Protein AF-A0A183DKI6-F1 (afdb_monomer_lite)

Radius of gyration: 15.4 Å; chains: 1; bounding box: 32×23×42 Å

Secondary structure (DSSP, 8-state):
---------TTEEE-TTS-EEESS--GGG-EEEEEEEEEEEEETTEEEEEEEEEEEEE---

InterPro domains:
  IPR013098 Immunoglobulin I-set [PF07679] (8-41)
  IPR013783 Immunoglobulin-like fold [G3DSA:2.60.40.10] (3-61)
  IPR036179 Immunoglobulin-like domain superfamily [SSF48726] (7-43)

Foldseek 3Di:
DDDPPVVVDVQWDQDPVGDTGGPPDDPVNFDKDKDKDWDWDDDPNDIDIDIDIDIDTDDDD

Sequence (61 aa):
MPLFVAAKDSRVNITRDGRIRIEQVNDDDRGIYECTATNEYVVNGHTEAHQVMLTRTLRVK

Organism: NCBI:txid637853

Structure (mmCIF, N/CA/C/O backbone):
data_AF-A0A183DKI6-F1
#
_entry.id   AF-A0A183DKI6-F1
#
loop_
_atom_site.group_PDB
_atom_site.id
_atom_site.type_symbol
_atom_site.label_atom_id
_atom_site.label_alt_id
_atom_site.label_comp_id
_atom_site.label_asym_id
_atom_site.label_entity_id
_atom_site.label_seq_id
_atom_site.pdbx_PDB_ins_code
_atom_site.Cartn_x
_atom_site.Cartn_y
_atom_site.Cartn_z
_atom_site.occupancy
_atom_site.B_iso_or_equiv
_atom_site.auth_seq_id
_atom_site.auth_comp_id
_atom_site.auth_asym_id
_atom_site.auth_atom_id
_atom_site.pdbx_PDB_model_num
ATOM 1 N N . MET A 1 1 ? -14.491 2.666 -11.503 1.00 38.91 1 MET A N 1
ATOM 2 C CA . MET A 1 1 ? -14.066 3.572 -10.415 1.00 38.91 1 MET A CA 1
ATOM 3 C C . MET A 1 1 ? -13.869 2.733 -9.161 1.00 38.91 1 MET A C 1
ATOM 5 O O . MET A 1 1 ? -14.883 2.334 -8.600 1.00 38.91 1 MET A O 1
ATOM 9 N N . PRO A 1 2 ? -12.641 2.371 -8.749 1.00 41.22 2 PRO A N 1
ATOM 10 C CA . PRO A 1 2 ? -12.461 1.714 -7.468 1.00 41.22 2 PRO A CA 1
ATOM 11 C C . PRO A 1 2 ? -12.332 2.782 -6.382 1.00 41.22 2 PRO A C 1
ATOM 13 O O . PRO A 1 2 ? -11.579 3.751 -6.484 1.00 41.22 2 PRO A O 1
ATOM 16 N N . LEU A 1 3 ? -13.176 2.610 -5.380 1.00 34.19 3 LEU A N 1
ATOM 17 C CA . LEU A 1 3 ? -13.361 3.469 -4.232 1.00 34.19 3 LEU A CA 1
ATOM 18 C C . LEU A 1 3 ? -12.126 3.313 -3.326 1.00 34.19 3 LEU A C 1
ATOM 20 O O . LEU A 1 3 ? -12.029 2.356 -2.564 1.00 34.19 3 LEU A O 1
ATOM 24 N N . PHE A 1 4 ? -11.167 4.238 -3.432 1.00 44.75 4 PHE A N 1
ATOM 25 C CA . PHE A 1 4 ? -10.144 4.482 -2.411 1.00 44.75 4 PHE A CA 1
ATOM 26 C C . PHE A 1 4 ? -10.856 4.890 -1.109 1.00 44.75 4 PHE A C 1
ATOM 28 O O . PHE A 1 4 ? -10.955 6.069 -0.779 1.00 44.75 4 PHE A O 1
ATOM 35 N N . VAL A 1 5 ? -11.379 3.929 -0.349 1.00 45.75 5 VAL A N 1
ATOM 36 C CA . VAL A 1 5 ? -11.810 4.162 1.036 1.00 45.75 5 VAL A CA 1
ATOM 37 C C . VAL A 1 5 ? -10.615 3.906 1.948 1.00 45.75 5 VAL A C 1
ATOM 39 O O . VAL A 1 5 ? -10.641 3.083 2.849 1.00 45.75 5 VAL A O 1
ATOM 42 N N . ALA A 1 6 ? -9.560 4.691 1.747 1.00 45.94 6 ALA A N 1
ATOM 43 C CA . ALA A 1 6 ? -8.964 5.358 2.891 1.00 45.94 6 ALA A CA 1
ATOM 44 C C . ALA A 1 6 ? -9.782 6.640 3.095 1.00 45.94 6 ALA A C 1
ATOM 46 O O . ALA A 1 6 ? -9.285 7.750 2.911 1.00 45.94 6 ALA A O 1
ATOM 47 N N . ALA A 1 7 ? -11.076 6.503 3.399 1.00 48.34 7 ALA A N 1
ATOM 48 C CA . ALA A 1 7 ? -11.882 7.623 3.855 1.00 48.34 7 ALA A CA 1
ATOM 49 C C . ALA A 1 7 ? -11.388 7.990 5.256 1.00 48.34 7 ALA A C 1
ATOM 51 O O . ALA A 1 7 ? -12.004 7.615 6.237 1.00 48.34 7 ALA A O 1
ATOM 52 N N . LYS A 1 8 ? -10.224 8.647 5.332 1.00 62.12 8 LYS A N 1
ATOM 53 C CA . LYS A 1 8 ? -9.675 9.348 6.497 1.00 62.12 8 LYS A CA 1
ATOM 54 C C . LYS A 1 8 ? -9.954 8.664 7.851 1.00 62.12 8 LYS A C 1
ATOM 56 O O . LYS A 1 8 ? -10.337 9.335 8.805 1.00 62.12 8 LYS A O 1
ATOM 61 N N . ASP A 1 9 ? -9.778 7.346 7.930 1.00 80.56 9 ASP A N 1
ATOM 62 C CA . ASP A 1 9 ? -9.902 6.615 9.187 1.00 80.56 9 ASP A CA 1
ATOM 63 C C . ASP A 1 9 ? -8.674 6.950 10.036 1.00 80.56 9 ASP A C 1
ATOM 65 O O . ASP A 1 9 ? -7.543 6.630 9.667 1.00 80.56 9 ASP A O 1
ATOM 69 N N . SER A 1 10 ? -8.893 7.636 11.157 1.00 88.00 10 SER A N 1
ATOM 70 C CA . SER A 1 10 ? -7.827 8.088 12.056 1.00 88.00 10 SER A CA 1
ATOM 71 C C . SER A 1 10 ? -7.032 6.937 12.676 1.00 88.00 10 SER A C 1
ATOM 73 O O . SER A 1 10 ? -5.908 7.152 13.131 1.00 88.00 10 SER A O 1
ATOM 75 N N . ARG A 1 11 ? -7.581 5.718 12.671 1.00 91.62 11 ARG A N 1
ATOM 76 C CA . ARG A 1 11 ? -6.911 4.503 13.146 1.00 91.62 11 ARG A CA 1
ATOM 77 C C . ARG A 1 11 ? -5.942 3.935 12.111 1.00 91.62 11 ARG A C 1
ATOM 79 O O . ARG A 1 11 ? -5.048 3.171 12.480 1.00 91.62 11 ARG A O 1
ATOM 86 N N . VAL A 1 12 ? -6.104 4.285 10.831 1.00 89.31 12 VAL A N 1
ATOM 87 C CA . VAL A 1 12 ? -5.298 3.765 9.720 1.00 89.31 12 VAL A CA 1
ATOM 88 C C . V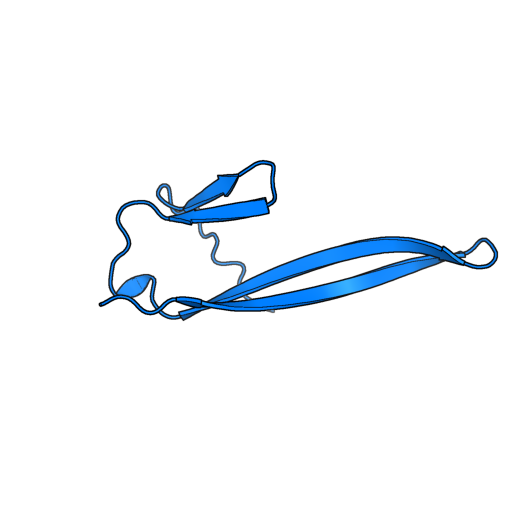AL A 1 12 ? -4.078 4.650 9.499 1.00 89.31 12 VAL A C 1
ATOM 90 O O . VAL A 1 12 ? -4.173 5.825 9.159 1.00 89.31 12 VAL A O 1
ATOM 93 N N . ASN A 1 13 ? -2.900 4.054 9.644 1.00 87.88 13 ASN A N 1
ATOM 94 C CA . ASN A 1 13 ? -1.618 4.700 9.419 1.00 87.88 13 ASN A CA 1
ATOM 95 C C . ASN A 1 13 ? -0.796 3.895 8.414 1.00 87.88 13 ASN A C 1
ATOM 97 O O . ASN A 1 13 ? -0.598 2.692 8.594 1.00 87.88 13 ASN A O 1
ATOM 101 N N . ILE A 1 14 ? -0.272 4.568 7.391 1.00 86.00 14 ILE A N 1
ATOM 102 C CA . ILE A 1 14 ? 0.704 3.988 6.465 1.00 86.00 14 ILE A CA 1
ATOM 103 C C . ILE A 1 14 ? 2.093 4.413 6.932 1.00 86.00 14 ILE A C 1
ATOM 105 O O . ILE A 1 14 ? 2.400 5.602 7.029 1.00 86.00 14 ILE A O 1
ATOM 109 N N . THR A 1 15 ? 2.926 3.441 7.277 1.00 86.19 15 THR A N 1
ATOM 110 C CA . THR A 1 15 ? 4.300 3.687 7.718 1.00 86.19 15 THR A CA 1
ATOM 111 C C . THR A 1 15 ? 5.207 4.003 6.524 1.00 86.19 15 THR A C 1
ATOM 113 O O . THR A 1 15 ? 4.882 3.705 5.376 1.00 86.19 15 THR A O 1
ATOM 116 N N . ARG A 1 16 ? 6.385 4.595 6.776 1.00 85.75 16 ARG A N 1
ATOM 117 C CA . ARG A 1 16 ? 7.344 4.960 5.708 1.00 85.75 16 ARG A CA 1
ATOM 118 C C . ARG A 1 16 ? 7.845 3.767 4.888 1.00 85.75 16 ARG A C 1
ATOM 120 O O . ARG A 1 16 ? 8.225 3.944 3.741 1.00 85.75 16 ARG A O 1
ATOM 127 N N . ASP A 1 17 ? 7.847 2.576 5.475 1.00 84.69 17 ASP A N 1
ATOM 128 C CA . ASP A 1 17 ? 8.187 1.308 4.823 1.00 84.69 17 ASP A CA 1
ATOM 129 C C . ASP A 1 17 ? 6.983 0.645 4.121 1.00 84.69 17 ASP A C 1
ATOM 131 O O . ASP A 1 17 ? 7.070 -0.511 3.718 1.00 84.69 17 ASP A O 1
ATOM 135 N N . GLY A 1 18 ? 5.854 1.349 3.973 1.00 79.50 18 GLY A N 1
ATOM 136 C CA . GLY A 1 18 ? 4.705 0.904 3.179 1.00 79.50 18 GLY A CA 1
ATOM 137 C C . GLY A 1 18 ? 3.776 -0.096 3.873 1.00 79.50 18 GLY A C 1
ATOM 138 O O . GLY A 1 18 ? 2.917 -0.685 3.218 1.00 79.50 18 GLY A O 1
ATOM 139 N N . ARG A 1 19 ? 3.906 -0.306 5.191 1.00 84.88 19 ARG A N 1
ATOM 140 C CA . ARG A 1 19 ? 2.975 -1.158 5.946 1.00 84.88 19 ARG A CA 1
ATOM 141 C C . ARG A 1 19 ? 1.725 -0.378 6.341 1.00 84.88 19 ARG A C 1
ATOM 143 O O . ARG A 1 19 ? 1.798 0.771 6.768 1.00 84.88 19 ARG A O 1
ATOM 150 N N . ILE A 1 20 ? 0.578 -1.046 6.261 1.00 86.94 20 ILE A N 1
ATOM 151 C CA . ILE A 1 20 ? -0.697 -0.540 6.772 1.00 86.94 20 ILE A CA 1
ATOM 152 C C . ILE A 1 20 ? -0.839 -1.001 8.223 1.00 86.94 20 ILE A C 1
ATOM 154 O O . ILE A 1 20 ? -0.796 -2.200 8.507 1.00 86.94 20 ILE A O 1
ATOM 158 N N . ARG A 1 21 ? -1.005 -0.053 9.145 1.00 88.50 21 ARG A N 1
ATOM 159 C CA . ARG A 1 21 ? -1.281 -0.302 10.560 1.00 88.50 21 ARG A CA 1
ATOM 160 C C . ARG A 1 21 ? -2.650 0.267 10.903 1.00 88.50 21 ARG A C 1
ATOM 162 O O . ARG A 1 21 ? -2.871 1.458 10.725 1.00 88.50 21 ARG A O 1
ATOM 169 N N . ILE A 1 22 ? -3.532 -0.581 11.416 1.00 90.81 22 ILE A N 1
ATOM 170 C CA . ILE A 1 22 ? -4.876 -0.203 11.858 1.00 90.81 22 ILE A CA 1
ATOM 171 C C . ILE A 1 22 ? -4.914 -0.363 13.371 1.00 90.81 22 ILE A C 1
ATOM 173 O O . ILE A 1 22 ? -4.636 -1.443 13.895 1.00 90.81 22 ILE A O 1
ATOM 177 N N . GLU A 1 23 ? -5.180 0.723 14.082 1.00 92.88 23 GLU A N 1
ATOM 178 C CA . GLU A 1 23 ? -5.367 0.694 15.530 1.00 92.88 23 GLU A CA 1
ATOM 179 C C . GLU A 1 23 ? -6.771 0.199 15.883 1.00 92.88 23 GLU A C 1
ATOM 181 O O . GLU A 1 23 ? -7.734 0.523 15.197 1.00 92.88 23 GLU A O 1
ATOM 186 N N . GLN A 1 24 ? -6.897 -0.566 16.974 1.00 92.50 24 GLN A N 1
ATOM 187 C CA . GLN A 1 24 ? -8.197 -1.031 17.483 1.00 92.50 24 GLN A CA 1
ATOM 188 C C . GLN A 1 24 ? -9.045 -1.710 16.390 1.00 92.50 24 GLN A C 1
ATOM 190 O O . GLN A 1 24 ? -10.163 -1.285 16.096 1.00 92.50 24 GLN A O 1
ATOM 195 N N . VAL A 1 25 ? -8.464 -2.734 15.754 1.00 90.94 25 VAL A N 1
ATOM 196 C CA . VAL A 1 25 ? -9.126 -3.526 14.708 1.00 90.94 25 VAL A CA 1
ATOM 197 C C . VAL A 1 25 ? -10.435 -4.105 15.240 1.00 90.94 25 VAL A C 1
ATOM 199 O O . VAL A 1 25 ? -10.457 -4.684 16.327 1.00 90.94 25 VAL A O 1
ATOM 202 N N . ASN A 1 26 ? -11.503 -3.972 14.463 1.00 91.12 26 ASN A N 1
ATOM 203 C CA . ASN A 1 26 ? -12.823 -4.508 14.769 1.00 91.12 26 ASN A CA 1
ATOM 204 C C . ASN A 1 26 ? -13.414 -5.258 13.562 1.00 91.12 26 ASN A C 1
ATOM 206 O O . ASN A 1 26 ? -12.794 -5.370 12.507 1.00 91.12 26 ASN A O 1
ATOM 210 N N . ASP A 1 27 ? -14.616 -5.802 13.730 1.00 91.94 27 ASP A N 1
ATOM 211 C CA . ASP A 1 27 ? -15.267 -6.667 12.743 1.00 91.94 27 ASP A CA 1
ATOM 212 C C . ASP A 1 27 ? -15.581 -5.978 11.398 1.00 91.94 27 ASP A C 1
ATOM 214 O O . ASP A 1 27 ? -15.684 -6.669 10.377 1.00 91.94 27 ASP A O 1
ATOM 218 N N . ASP A 1 28 ? -15.678 -4.647 11.372 1.00 89.06 28 ASP A N 1
ATOM 219 C CA . ASP A 1 28 ? -15.901 -3.855 10.155 1.00 89.06 28 ASP A CA 1
ATOM 220 C C . ASP A 1 28 ? -14.616 -3.687 9.329 1.00 89.06 28 ASP A C 1
ATOM 222 O O . ASP A 1 28 ? -14.677 -3.412 8.133 1.00 89.06 28 ASP A O 1
ATOM 226 N N . ASP A 1 29 ? -13.445 -3.923 9.932 1.00 88.69 29 ASP A N 1
ATOM 227 C CA . ASP A 1 29 ? -12.155 -3.906 9.235 1.00 88.69 29 ASP A CA 1
ATOM 228 C C . ASP A 1 29 ? -11.900 -5.217 8.454 1.00 88.69 29 ASP A C 1
ATOM 230 O O . ASP A 1 29 ? -10.909 -5.357 7.737 1.00 88.69 29 ASP A O 1
ATOM 234 N N . ARG A 1 30 ? -12.764 -6.234 8.572 1.00 89.25 30 ARG A N 1
ATOM 235 C CA . ARG A 1 30 ? -12.605 -7.487 7.813 1.00 89.25 30 ARG A CA 1
ATOM 236 C C . ARG A 1 30 ? -12.720 -7.228 6.315 1.00 89.25 30 ARG A C 1
ATOM 238 O O . ARG A 1 30 ? -13.647 -6.576 5.848 1.00 89.25 30 ARG A O 1
ATOM 245 N N . GLY A 1 31 ? -11.837 -7.843 5.533 1.00 90.00 31 GLY A N 1
ATOM 246 C CA . GLY A 1 31 ? -11.902 -7.712 4.082 1.00 90.00 31 GLY A CA 1
ATOM 247 C C . GLY A 1 31 ? -10.580 -7.954 3.380 1.00 90.00 31 GLY A C 1
ATOM 248 O O . GLY A 1 31 ? -9.631 -8.499 3.948 1.00 90.00 31 GLY A O 1
ATOM 249 N N . ILE A 1 32 ? -10.541 -7.572 2.106 1.00 89.00 32 ILE A N 1
ATOM 250 C CA . ILE A 1 32 ? -9.344 -7.629 1.271 1.00 89.00 32 ILE A CA 1
ATOM 251 C C . ILE A 1 32 ? -8.680 -6.256 1.298 1.00 89.00 32 ILE A C 1
ATOM 253 O O . ILE A 1 32 ? -9.302 -5.246 0.992 1.00 89.00 32 ILE A O 1
ATOM 257 N N . TYR A 1 33 ? -7.398 -6.255 1.631 1.00 88.25 33 TYR A N 1
ATOM 258 C CA . TYR A 1 33 ? -6.513 -5.108 1.553 1.00 88.25 33 TYR A CA 1
ATOM 259 C C . TYR A 1 33 ? -5.651 -5.263 0.31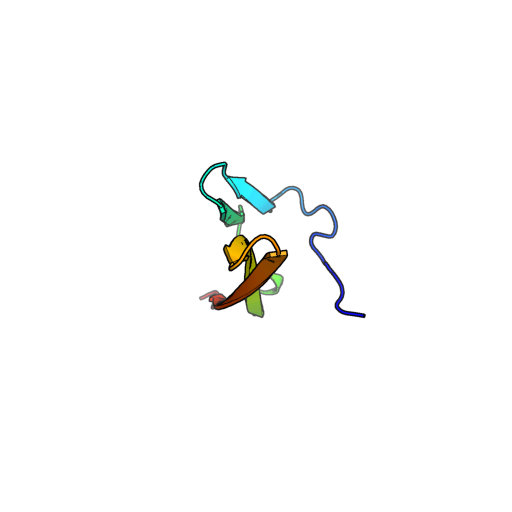2 1.00 88.25 33 TYR A C 1
ATOM 261 O O . TYR A 1 33 ? -4.989 -6.289 0.146 1.00 88.25 33 TYR A O 1
ATOM 269 N N . GLU A 1 34 ? -5.657 -4.254 -0.546 1.00 87.88 34 GLU A N 1
ATOM 270 C CA . GLU A 1 34 ? -4.876 -4.224 -1.776 1.00 87.88 34 GLU A CA 1
ATOM 271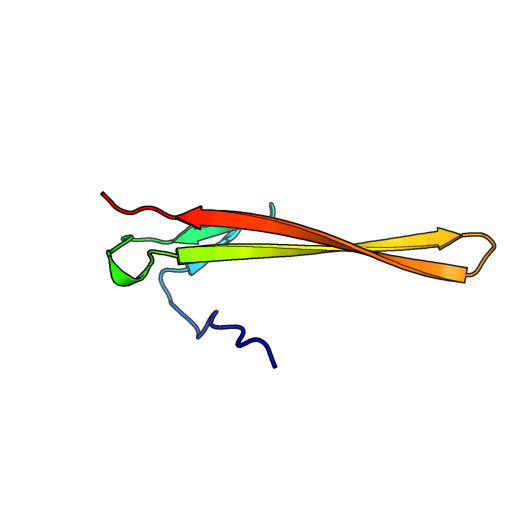 C C . GLU A 1 34 ? -3.771 -3.174 -1.664 1.00 87.88 34 GLU A C 1
ATOM 273 O O . GLU A 1 34 ? -3.997 -2.054 -1.207 1.00 87.88 34 GL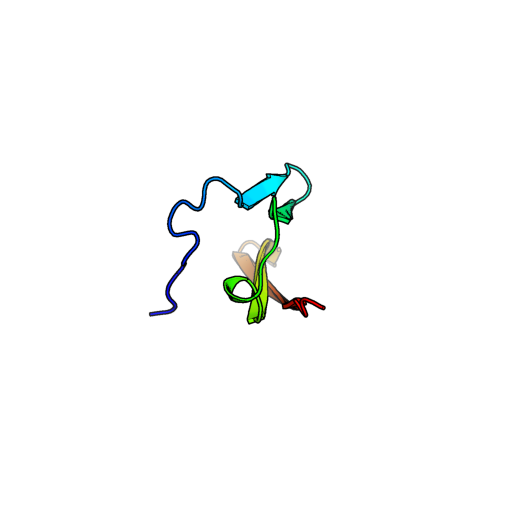U A O 1
ATOM 278 N N . CYS A 1 35 ? -2.564 -3.554 -2.064 1.00 85.12 35 CYS A N 1
ATOM 279 C CA . CYS A 1 35 ? -1.427 -2.662 -2.203 1.00 85.12 35 CYS A CA 1
ATOM 280 C C . CYS A 1 35 ? -0.950 -2.719 -3.649 1.00 85.12 35 CYS A C 1
ATOM 282 O O . CYS A 1 35 ? -0.604 -3.794 -4.141 1.00 85.12 35 CYS A O 1
ATOM 284 N N . THR A 1 36 ? -0.898 -1.564 -4.303 1.00 87.81 36 THR A N 1
ATOM 285 C CA . THR A 1 36 ? -0.402 -1.437 -5.673 1.00 87.81 36 THR A CA 1
ATOM 286 C C . THR A 1 36 ? 0.890 -0.642 -5.654 1.00 87.81 36 THR A C 1
ATOM 288 O O . THR A 1 36 ? 0.902 0.529 -5.277 1.00 87.81 36 THR A O 1
ATOM 291 N N . ALA A 1 37 ? 1.981 -1.285 -6.058 1.00 87.50 37 ALA A N 1
ATOM 292 C CA . ALA A 1 37 ? 3.266 -0.642 -6.276 1.00 87.50 37 ALA A CA 1
ATOM 293 C C . ALA A 1 37 ? 3.456 -0.396 -7.774 1.00 87.50 37 ALA A C 1
ATOM 295 O O . ALA A 1 37 ? 3.310 -1.317 -8.575 1.00 87.50 37 ALA A O 1
ATOM 296 N N . THR A 1 38 ? 3.813 0.832 -8.140 1.00 90.62 38 THR A N 1
ATOM 297 C CA . THR A 1 38 ? 4.230 1.174 -9.502 1.00 90.62 38 THR A CA 1
ATOM 298 C C . THR A 1 38 ? 5.745 1.255 -9.525 1.00 90.62 38 THR A C 1
ATOM 300 O O . THR A 1 38 ? 6.335 1.996 -8.739 1.00 90.62 38 THR A O 1
ATOM 303 N N . ASN A 1 39 ? 6.371 0.490 -10.410 1.00 88.38 39 ASN A N 1
ATOM 304 C CA . ASN A 1 39 ? 7.793 0.588 -10.683 1.00 88.38 39 ASN A CA 1
ATOM 305 C C . ASN A 1 39 ? 7.995 1.209 -12.066 1.00 88.38 39 ASN A C 1
ATOM 307 O O . ASN A 1 39 ? 7.509 0.661 -13.056 1.00 88.38 39 ASN A O 1
ATOM 311 N N . GLU A 1 40 ? 8.709 2.328 -12.121 1.00 95.38 40 GLU A N 1
ATOM 312 C CA . GLU A 1 40 ? 9.047 3.037 -13.355 1.00 95.38 40 GLU A CA 1
ATOM 313 C C . GLU A 1 40 ? 10.508 2.767 -13.711 1.00 95.38 40 GLU A C 1
ATOM 315 O O . GLU A 1 40 ? 11.402 2.901 -12.874 1.00 95.38 40 GLU A O 1
ATOM 320 N N . TYR A 1 41 ? 10.761 2.366 -14.952 1.00 93.81 41 TYR A N 1
ATOM 321 C CA . TYR A 1 41 ? 12.102 2.044 -15.426 1.00 93.81 41 TYR A CA 1
ATOM 322 C C . TYR A 1 41 ? 12.249 2.366 -16.912 1.00 93.81 41 TYR A C 1
ATOM 324 O O . TYR A 1 41 ? 11.270 2.485 -17.640 1.00 93.81 41 TYR A O 1
ATOM 332 N N . VAL A 1 42 ? 13.488 2.536 -17.373 1.00 96.56 42 VAL A N 1
ATOM 333 C CA . VAL A 1 42 ? 13.770 2.897 -18.768 1.00 96.56 42 VAL A CA 1
ATOM 334 C C . VAL A 1 42 ? 14.190 1.661 -19.555 1.00 96.56 42 VAL A C 1
ATOM 336 O O . VAL A 1 42 ? 15.145 0.980 -19.183 1.00 96.56 42 VAL A O 1
ATOM 339 N N . VAL A 1 43 ? 13.515 1.410 -20.677 1.00 95.81 43 VAL A N 1
ATOM 340 C CA . VAL A 1 43 ? 13.867 0.379 -21.662 1.00 95.81 43 VAL A CA 1
ATOM 341 C C . VAL A 1 43 ? 14.060 1.051 -23.011 1.00 95.81 43 VAL A C 1
ATOM 343 O O . VAL A 1 43 ? 13.162 1.716 -23.513 1.00 95.81 43 VAL A O 1
ATOM 346 N N . ASN A 1 44 ? 15.241 0.897 -23.614 1.00 95.38 44 ASN A N 1
ATOM 347 C CA . ASN A 1 44 ? 15.561 1.465 -24.931 1.00 95.38 44 ASN A CA 1
ATOM 348 C C . ASN A 1 44 ? 15.265 2.976 -25.062 1.00 95.38 44 ASN A C 1
ATOM 350 O O . ASN A 1 44 ? 14.874 3.444 -26.125 1.00 95.38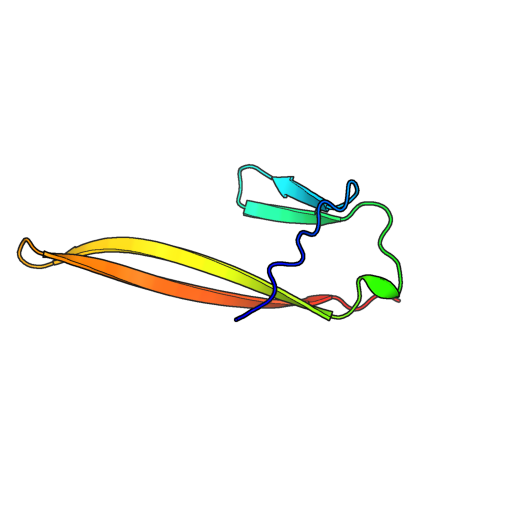 44 ASN A O 1
ATOM 354 N N . GLY A 1 45 ? 15.440 3.745 -23.982 1.00 95.25 45 GLY A N 1
ATOM 355 C CA . GLY A 1 45 ? 15.180 5.191 -23.970 1.00 95.25 45 GLY A CA 1
ATOM 356 C C . GLY A 1 45 ? 13.712 5.583 -23.776 1.00 95.25 45 GLY A C 1
ATOM 357 O O . GLY A 1 45 ? 13.413 6.773 -23.732 1.00 95.25 45 GLY A O 1
ATOM 358 N N . HIS A 1 46 ? 12.814 4.612 -23.608 1.00 95.56 46 HIS A N 1
ATOM 359 C CA . HIS A 1 46 ? 11.414 4.832 -23.266 1.00 95.56 46 HIS A CA 1
ATOM 360 C C . HIS A 1 46 ? 11.177 4.512 -21.791 1.00 95.56 46 HIS A C 1
ATOM 362 O O . HIS A 1 46 ? 11.663 3.500 -21.284 1.00 95.56 46 HIS A O 1
ATOM 368 N N . THR A 1 47 ? 10.451 5.386 -21.094 1.00 96.19 47 THR A N 1
ATOM 369 C CA . THR A 1 47 ? 9.978 5.097 -19.738 1.00 96.19 47 THR A CA 1
ATOM 370 C C . THR A 1 47 ? 8.813 4.126 -19.821 1.00 96.19 47 THR A C 1
ATOM 372 O O . THR A 1 47 ? 7.791 4.432 -20.429 1.00 96.19 47 THR A O 1
ATOM 375 N N . GLU A 1 48 ? 8.969 2.984 -19.171 1.00 96.31 48 GLU A N 1
ATOM 376 C CA . GLU A 1 48 ? 7.941 1.977 -18.964 1.00 96.31 48 GLU A CA 1
ATOM 377 C C . GLU A 1 48 ? 7.542 1.969 -17.485 1.00 96.31 48 GLU A C 1
ATOM 379 O O . GLU A 1 48 ? 8.355 2.250 -16.599 1.00 96.31 48 GLU A O 1
ATOM 384 N N . ALA A 1 49 ? 6.286 1.630 -17.204 1.00 94.56 49 ALA A N 1
ATOM 385 C CA . ALA A 1 49 ? 5.777 1.516 -15.844 1.00 94.56 49 ALA A CA 1
ATOM 386 C C . ALA A 1 49 ? 5.051 0.185 -15.672 1.00 94.56 49 ALA A C 1
ATOM 388 O O . ALA A 1 49 ? 4.103 -0.120 -16.394 1.00 94.56 49 ALA A O 1
ATOM 389 N N . HIS A 1 50 ? 5.469 -0.600 -14.685 1.00 92.81 50 HIS A N 1
ATOM 390 C CA . HIS A 1 50 ? 4.804 -1.843 -14.315 1.00 92.81 50 HIS A CA 1
ATOM 391 C C . HIS A 1 50 ? 4.131 -1.711 -12.955 1.00 92.81 50 HIS A C 1
ATOM 393 O O . HIS A 1 50 ? 4.688 -1.131 -12.024 1.00 92.81 50 HIS A O 1
ATOM 399 N N . GLN A 1 51 ? 2.941 -2.297 -12.834 1.00 91.75 51 GLN A N 1
ATOM 400 C CA . GLN A 1 51 ? 2.209 -2.372 -11.577 1.00 91.75 51 GLN A CA 1
ATOM 401 C C . GLN A 1 51 ? 2.319 -3.773 -10.981 1.00 91.75 51 GLN A C 1
ATOM 403 O O . GLN A 1 51 ? 2.128 -4.776 -11.667 1.00 91.75 51 GLN A O 1
ATOM 408 N N . VAL A 1 52 ? 2.606 -3.831 -9.684 1.00 89.25 52 VAL A N 1
ATOM 409 C CA . VAL A 1 52 ? 2.552 -5.048 -8.876 1.00 89.25 52 VAL A CA 1
ATOM 410 C C . VAL A 1 52 ? 1.449 -4.870 -7.846 1.00 89.25 52 VAL A C 1
ATOM 412 O O . VAL A 1 52 ? 1.491 -3.937 -7.047 1.00 89.25 52 VAL A O 1
ATOM 415 N N . MET A 1 53 ? 0.475 -5.775 -7.864 1.00 88.88 53 MET A N 1
ATOM 416 C CA . MET A 1 53 ? -0.673 -5.754 -6.964 1.00 88.88 53 MET A CA 1
ATOM 417 C C . MET A 1 53 ? -0.558 -6.888 -5.945 1.00 88.88 53 MET A C 1
ATOM 419 O O . MET A 1 53 ? -0.473 -8.062 -6.307 1.00 88.88 53 MET A O 1
ATOM 423 N N . LEU A 1 54 ? -0.543 -6.536 -4.663 1.00 88.44 54 LEU A N 1
ATOM 424 C CA . LEU A 1 54 ? -0.496 -7.463 -3.540 1.00 88.44 54 LEU A CA 1
ATOM 425 C C . LEU A 1 54 ? -1.816 -7.395 -2.785 1.00 88.44 54 LEU A C 1
ATOM 427 O O . LEU A 1 54 ? -2.202 -6.340 -2.289 1.00 88.44 54 LEU A O 1
ATOM 431 N N . THR A 1 55 ? -2.485 -8.533 -2.646 1.00 90.12 55 THR A N 1
ATOM 432 C CA . THR A 1 55 ? -3.752 -8.630 -1.918 1.00 90.12 55 THR A CA 1
ATOM 433 C C . THR A 1 55 ? -3.575 -9.422 -0.633 1.00 90.12 55 THR A C 1
ATOM 435 O O . THR A 1 55 ? -2.994 -10.511 -0.644 1.00 90.12 55 THR A O 1
ATOM 438 N N . ARG A 1 56 ? -4.124 -8.926 0.476 1.00 89.38 56 ARG A N 1
ATOM 439 C CA . ARG A 1 56 ? -4.120 -9.616 1.767 1.00 89.38 56 ARG A CA 1
ATOM 440 C C . ARG A 1 56 ? -5.498 -9.584 2.405 1.00 89.38 56 ARG A C 1
ATOM 442 O O . ARG A 1 56 ? -6.085 -8.526 2.576 1.00 89.38 56 ARG A O 1
ATOM 449 N N . THR A 1 57 ? -5.995 -10.742 2.820 1.00 89.69 57 THR A N 1
ATOM 450 C CA . THR A 1 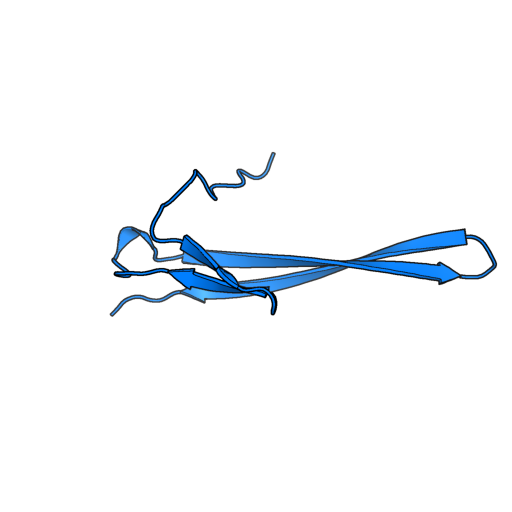57 ? -7.244 -10.822 3.583 1.00 89.69 57 THR A CA 1
ATOM 451 C C . THR A 1 57 ? -6.974 -10.579 5.066 1.00 89.69 57 THR A C 1
ATOM 453 O O . THR A 1 57 ? -6.196 -11.318 5.676 1.00 89.69 57 THR A O 1
ATOM 456 N N . LEU A 1 58 ? -7.639 -9.586 5.658 1.00 87.06 58 LEU A N 1
ATOM 457 C CA . LEU A 1 58 ? -7.722 -9.438 7.107 1.00 87.06 58 LEU A CA 1
ATOM 458 C C . LEU A 1 58 ? -8.897 -10.263 7.620 1.00 87.06 58 LEU A C 1
ATOM 460 O O . LEU A 1 58 ? -10.041 -10.086 7.201 1.00 87.06 58 LEU A O 1
ATOM 464 N N . ARG A 1 59 ? -8.595 -11.173 8.542 1.00 87.88 59 ARG A N 1
ATOM 465 C CA . ARG A 1 59 ? -9.594 -11.904 9.315 1.00 87.88 59 ARG A CA 1
ATOM 466 C C . ARG A 1 59 ? -9.473 -11.442 10.756 1.00 87.88 59 ARG A C 1
ATOM 468 O O . ARG A 1 59 ? -8.387 -11.528 11.326 1.00 87.88 59 ARG A O 1
ATOM 475 N N . VAL A 1 60 ? -10.573 -10.954 11.305 1.00 82.12 60 VAL A N 1
ATOM 476 C CA . VAL A 1 60 ? -10.690 -10.581 12.715 1.00 82.12 60 VAL A CA 1
ATOM 477 C C . VAL A 1 60 ? -11.304 -11.779 13.439 1.00 82.12 60 VAL A C 1
ATOM 479 O O . VAL A 1 60 ? -12.161 -12.458 12.867 1.00 82.12 60 VAL A O 1
ATOM 482 N N . LYS A 1 61 ? -10.744 -12.125 14.602 1.00 68.00 61 LYS A N 1
ATOM 483 C CA . LYS A 1 61 ? -11.206 -13.230 15.451 1.00 68.00 61 LYS A CA 1
ATOM 484 C C . LYS A 1 61 ? -12.180 -12.716 16.491 1.00 68.00 61 LYS A C 1
ATOM 486 O O . LYS A 1 61 ? -11.911 -11.607 16.999 1.00 68.00 61 LYS A O 1
#

pLDDT: mean 83.49, std 15.82, range [34.19, 96.56]